Protein AF-A0A6J6D6A8-F1 (afdb_monomer)

Radius of gyration: 21.5 Å; Cα contacts (8 Å, |Δi|>4): 146; chains: 1; bounding box: 72×19×52 Å

Secondary structure (DSSP, 8-state):
-HHHHHHHHHHHHHHHHHHHHHHHH-TT----HHHHHHHHHHHHHHHHHHHHHHHHHHTT-HHHHHHHHHHHHHHHHHHHHH--SHHHHHHHHHHHHHHHHHHHHHHHHHHHHHHHHHHHHHHHHHHHHHS----

Structure (mmCIF, N/CA/C/O backbone):
data_AF-A0A6J6D6A8-F1
#
_entry.id   AF-A0A6J6D6A8-F1
#
loop_
_atom_site.group_PDB
_atom_site.id
_atom_site.type_symbol
_atom_site.label_atom_id
_atom_site.label_alt_id
_atom_site.label_comp_id
_atom_site.label_asym_id
_atom_site.label_entity_id
_atom_site.label_seq_id
_atom_site.pdbx_PDB_ins_code
_atom_site.Cartn_x
_atom_site.Cartn_y
_atom_site.Cartn_z
_atom_site.occupancy
_atom_site.B_iso_or_equiv
_atom_site.auth_seq_id
_atom_site.auth_comp_id
_atom_site.auth_asym_id
_atom_site.auth_atom_id
_atom_site.pdbx_PDB_model_num
ATOM 1 N N . MET A 1 1 ? -14.731 1.043 -4.129 1.00 73.75 1 MET A N 1
ATOM 2 C CA . MET A 1 1 ? -14.730 0.296 -5.409 1.00 73.75 1 MET A CA 1
ATOM 3 C C . MET A 1 1 ? -14.086 1.077 -6.547 1.00 73.75 1 MET A C 1
ATOM 5 O O . MET A 1 1 ? -13.208 0.521 -7.188 1.00 73.75 1 MET A O 1
ATOM 9 N N . LEU A 1 2 ? -14.407 2.364 -6.742 1.00 92.88 2 LEU A N 1
ATOM 10 C CA . LEU A 1 2 ? -13.775 3.204 -7.775 1.00 92.88 2 LEU A CA 1
ATOM 11 C C . LEU A 1 2 ? -12.232 3.184 -7.744 1.00 92.88 2 LEU A C 1
ATOM 13 O O . LEU A 1 2 ? -11.602 2.920 -8.760 1.00 92.88 2 LEU A O 1
ATOM 17 N N . VAL A 1 3 ? -11.625 3.397 -6.572 1.00 92.94 3 VAL A N 1
ATOM 18 C CA . VAL A 1 3 ? -10.156 3.440 -6.425 1.00 92.94 3 VAL A CA 1
ATOM 19 C C . VAL A 1 3 ? -9.493 2.121 -6.838 1.00 92.94 3 VAL A C 1
ATOM 21 O O . VAL A 1 3 ? -8.461 2.131 -7.498 1.00 92.94 3 VAL A O 1
ATOM 24 N N . VAL A 1 4 ? -10.114 0.985 -6.508 1.00 93.88 4 VAL A N 1
ATOM 25 C CA . VAL A 1 4 ? -9.612 -0.344 -6.891 1.00 93.88 4 VAL A CA 1
ATOM 26 C C . VAL A 1 4 ? -9.656 -0.510 -8.409 1.00 93.88 4 VAL A C 1
ATOM 28 O O . VAL A 1 4 ? -8.680 -0.960 -8.999 1.00 93.88 4 VAL A O 1
ATOM 31 N N . ALA A 1 5 ? -10.749 -0.093 -9.055 1.00 94.88 5 ALA A N 1
ATOM 32 C CA . ALA A 1 5 ? -10.862 -0.143 -10.510 1.00 94.88 5 ALA A CA 1
ATOM 33 C C . ALA A 1 5 ? -9.793 0.725 -11.194 1.00 94.88 5 ALA A C 1
ATOM 35 O O . ALA A 1 5 ? -9.147 0.267 -12.131 1.00 94.88 5 ALA A O 1
ATOM 36 N N . ILE A 1 6 ? -9.549 1.939 -10.688 1.00 94.81 6 ILE A N 1
ATOM 37 C CA . ILE A 1 6 ? -8.495 2.826 -11.204 1.00 94.81 6 ILE A CA 1
ATOM 38 C C . ILE A 1 6 ? -7.109 2.197 -11.014 1.00 94.81 6 ILE A C 1
ATOM 40 O O . ILE A 1 6 ? -6.304 2.233 -11.937 1.00 94.81 6 ILE A O 1
ATOM 44 N N . ALA A 1 7 ? -6.836 1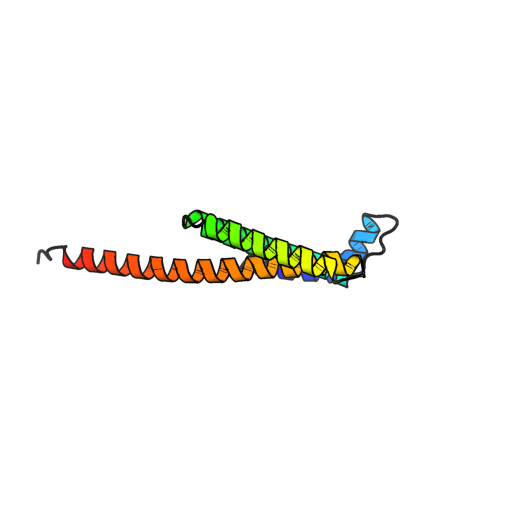.577 -9.862 1.00 95.06 7 ALA A N 1
ATOM 45 C CA . ALA A 1 7 ? -5.572 0.884 -9.611 1.00 95.06 7 ALA A CA 1
ATOM 46 C C . ALA A 1 7 ? -5.342 -0.277 -10.594 1.00 95.06 7 ALA A C 1
ATOM 48 O O . ALA A 1 7 ? -4.253 -0.411 -11.153 1.00 95.06 7 ALA A O 1
ATOM 49 N N . VAL A 1 8 ? -6.374 -1.086 -10.851 1.00 96.75 8 VAL A N 1
ATOM 50 C CA . VAL A 1 8 ? -6.311 -2.195 -11.815 1.00 96.75 8 VAL A CA 1
ATOM 51 C C . VAL A 1 8 ? -6.097 -1.672 -13.236 1.00 96.75 8 VAL A C 1
ATOM 53 O O . VAL A 1 8 ? -5.183 -2.126 -13.922 1.00 96.75 8 VAL A O 1
ATOM 56 N N . LEU A 1 9 ? -6.885 -0.684 -13.668 1.00 97.00 9 LEU A N 1
ATOM 57 C CA . LEU A 1 9 ? -6.755 -0.084 -14.999 1.00 97.00 9 LEU A CA 1
ATOM 58 C C . LEU A 1 9 ? -5.395 0.591 -15.193 1.00 97.00 9 LEU A C 1
ATOM 60 O O . LEU A 1 9 ? -4.777 0.417 -16.239 1.00 97.00 9 LEU A O 1
ATOM 64 N N . GLY A 1 10 ? -4.903 1.309 -14.182 1.00 95.56 10 GLY A N 1
ATOM 65 C CA . GLY A 1 10 ? -3.580 1.928 -14.190 1.00 95.56 10 GLY A CA 1
ATOM 66 C C . GLY A 1 10 ? -2.466 0.893 -14.325 1.00 95.56 10 GLY A C 1
ATOM 67 O O . GLY A 1 10 ? -1.560 1.079 -15.133 1.00 95.56 10 GLY A O 1
ATOM 68 N N . THR A 1 11 ? -2.587 -0.236 -13.623 1.00 96.88 11 THR A N 1
ATOM 69 C CA . THR A 1 11 ? -1.618 -1.340 -13.682 1.00 96.88 11 THR A CA 1
ATOM 70 C C . THR A 1 11 ? -1.588 -1.987 -15.065 1.00 96.88 11 THR A C 1
ATOM 72 O O . THR A 1 11 ? -0.516 -2.180 -15.638 1.00 96.88 11 THR A O 1
ATOM 75 N N . ILE A 1 12 ? -2.762 -2.273 -15.638 1.00 97.62 12 ILE A N 1
ATOM 76 C CA . ILE A 1 12 ? -2.886 -2.815 -16.999 1.00 97.62 12 ILE A CA 1
ATOM 77 C C . ILE A 1 12 ? -2.328 -1.814 -18.020 1.00 97.62 12 ILE A C 1
ATOM 79 O O . ILE A 1 12 ? -1.558 -2.193 -18.901 1.00 97.62 12 ILE A O 1
ATOM 83 N N . GLY A 1 13 ? -2.666 -0.531 -17.882 1.00 95.69 13 GLY A N 1
ATOM 84 C CA . GLY A 1 13 ? -2.161 0.536 -18.742 1.00 95.69 13 GLY A CA 1
ATOM 85 C C . GLY A 1 13 ? -0.640 0.670 -18.674 1.00 95.69 13 GLY A C 1
ATOM 86 O O . GLY A 1 13 ? 0.013 0.754 -19.711 1.00 95.69 13 GLY A O 1
ATOM 87 N N . ALA A 1 14 ? -0.059 0.613 -17.475 1.00 95.12 14 ALA A N 1
ATOM 88 C CA . ALA A 1 14 ? 1.386 0.643 -17.276 1.00 95.12 14 ALA A CA 1
ATOM 89 C C . ALA A 1 14 ? 2.082 -0.584 -17.884 1.00 95.12 14 ALA A C 1
ATOM 91 O O . ALA A 1 14 ? 3.148 -0.444 -18.476 1.00 95.12 14 ALA A O 1
ATOM 92 N N . PHE A 1 15 ? 1.469 -1.766 -17.811 1.00 96.12 15 PHE A N 1
ATOM 93 C CA . PHE A 1 15 ? 2.010 -2.963 -18.452 1.00 96.12 15 PHE A CA 1
ATOM 94 C C . PHE A 1 15 ? 1.990 -2.863 -19.986 1.00 96.12 15 PHE A C 1
ATOM 96 O O . PHE A 1 15 ? 2.990 -3.139 -20.642 1.00 96.12 15 PHE A O 1
ATOM 103 N N . LEU A 1 16 ? 0.854 -2.459 -20.565 1.00 96.62 16 LEU A N 1
ATOM 104 C CA . LEU A 1 16 ? 0.649 -2.472 -22.018 1.00 96.62 16 LEU A CA 1
ATOM 105 C C . LEU A 1 16 ? 1.299 -1.283 -22.730 1.00 96.62 16 LEU A C 1
ATOM 107 O O . LEU A 1 16 ? 1.866 -1.437 -23.809 1.00 96.62 16 LEU A O 1
ATOM 111 N N . LEU A 1 17 ? 1.191 -0.089 -22.148 1.00 95.31 17 LEU A N 1
ATOM 112 C CA . LEU A 1 17 ? 1.601 1.167 -22.778 1.00 95.31 17 LEU A CA 1
ATOM 113 C C . LEU A 1 17 ? 2.869 1.754 -22.156 1.00 95.31 17 LEU A C 1
ATOM 115 O O . LEU A 1 17 ? 3.510 2.597 -22.781 1.00 95.31 17 LEU A O 1
ATOM 119 N N . GLY A 1 18 ? 3.249 1.314 -20.953 1.00 93.00 18 GLY A N 1
ATOM 120 C CA . GLY A 1 18 ? 4.342 1.902 -20.181 1.00 93.00 18 GLY A CA 1
ATOM 121 C C . GLY A 1 18 ? 5.666 1.988 -20.940 1.00 93.00 18 GLY A C 1
ATOM 122 O O . GLY A 1 18 ? 6.214 3.085 -21.007 1.00 93.00 18 GLY A O 1
ATOM 123 N N . PRO A 1 19 ? 6.176 0.908 -21.563 1.00 93.62 19 PRO A N 1
ATOM 124 C CA . PRO A 1 19 ? 7.446 0.978 -22.285 1.00 93.62 19 PRO A CA 1
ATOM 125 C C . PRO A 1 19 ? 7.403 1.896 -23.506 1.00 93.62 19 PRO A C 1
ATOM 127 O O . PRO A 1 19 ? 8.381 2.577 -23.802 1.00 93.62 19 PRO A O 1
ATOM 130 N N . THR A 1 20 ? 6.274 1.933 -24.215 1.00 92.94 20 THR A N 1
ATOM 131 C CA . THR A 1 20 ? 6.087 2.817 -25.370 1.00 92.94 20 THR A CA 1
ATOM 132 C C . THR A 1 20 ? 6.100 4.276 -24.935 1.00 92.94 20 THR A C 1
ATOM 134 O O . THR A 1 20 ? 6.848 5.074 -25.490 1.00 92.94 20 THR A O 1
ATOM 137 N N . VAL A 1 21 ? 5.325 4.619 -23.902 1.00 93.00 21 VAL A N 1
ATOM 138 C CA . VAL A 1 21 ? 5.294 5.974 -23.335 1.00 93.00 21 VAL A CA 1
ATOM 139 C C . VAL A 1 21 ? 6.659 6.348 -22.751 1.00 93.00 21 VAL A C 1
ATOM 141 O O . VAL A 1 21 ? 7.140 7.452 -22.983 1.00 93.00 21 VAL A O 1
ATOM 144 N N . GLY A 1 22 ? 7.326 5.417 -22.069 1.00 92.38 22 GLY A N 1
ATOM 145 C CA . GLY A 1 22 ? 8.665 5.609 -21.519 1.00 92.38 22 GLY A CA 1
ATOM 146 C C . GLY A 1 22 ? 9.694 5.983 -22.585 1.00 92.38 22 GLY A C 1
ATOM 147 O O . GLY A 1 22 ? 10.416 6.956 -22.411 1.00 92.38 22 GLY A O 1
ATOM 148 N N . LYS A 1 23 ? 9.701 5.287 -23.728 1.00 93.69 23 LYS A N 1
ATOM 149 C CA . LYS A 1 23 ? 10.592 5.592 -24.864 1.00 93.69 23 LYS A CA 1
ATOM 150 C C . LYS A 1 23 ? 10.275 6.912 -25.571 1.00 93.69 23 LYS A C 1
ATOM 152 O O . LYS A 1 23 ? 11.141 7.459 -26.240 1.00 93.69 23 LYS A O 1
ATOM 157 N N . ILE A 1 24 ? 9.041 7.410 -25.463 1.00 94.44 24 ILE A N 1
ATOM 158 C CA . ILE A 1 24 ? 8.659 8.726 -25.998 1.00 94.44 24 ILE A CA 1
ATOM 159 C C . ILE A 1 24 ? 9.145 9.841 -25.066 1.00 94.44 24 ILE A C 1
ATOM 161 O O . ILE A 1 24 ? 9.585 10.888 -25.531 1.00 94.44 24 ILE A O 1
ATOM 165 N N . LEU A 1 25 ? 9.038 9.629 -23.752 1.00 94.25 25 LEU A N 1
ATOM 166 C CA . LEU A 1 25 ? 9.366 10.636 -22.741 1.00 94.25 25 LEU A CA 1
ATOM 167 C C . LEU A 1 25 ? 10.862 10.692 -22.406 1.00 94.25 25 LEU A C 1
ATOM 169 O O . LEU A 1 25 ? 11.349 11.744 -21.992 1.00 94.25 25 LEU A O 1
ATOM 173 N N . PHE A 1 26 ? 11.583 9.580 -22.561 1.00 93.50 26 PHE A N 1
ATOM 174 C CA . PHE A 1 26 ? 12.979 9.443 -22.158 1.00 93.50 26 PHE A CA 1
ATOM 175 C C . PHE A 1 26 ? 13.819 8.815 -23.276 1.00 93.50 26 PHE A C 1
ATOM 177 O O . PHE A 1 26 ? 13.431 7.801 -23.854 1.00 93.50 26 PHE A O 1
ATOM 184 N N . ASN A 1 27 ? 14.999 9.391 -23.533 1.00 86.50 27 ASN A N 1
ATOM 185 C CA . ASN A 1 27 ? 15.898 8.942 -24.604 1.00 86.50 27 ASN A CA 1
ATOM 186 C C . ASN A 1 27 ? 16.484 7.537 -24.356 1.00 86.50 27 ASN A C 1
ATOM 188 O O . ASN A 1 27 ? 16.578 6.755 -25.295 1.00 86.50 27 ASN A O 1
ATOM 192 N N . ASP A 1 28 ? 16.802 7.188 -23.103 1.00 88.88 28 ASP A N 1
ATOM 193 C CA . ASP A 1 28 ? 17.428 5.906 -22.727 1.00 88.88 28 ASP A CA 1
ATOM 194 C C . ASP A 1 28 ? 16.516 5.071 -21.811 1.00 88.88 28 ASP A C 1
ATOM 196 O O . ASP A 1 28 ? 16.879 4.673 -20.704 1.00 88.88 28 ASP A O 1
ATOM 200 N N . PHE A 1 29 ? 15.274 4.837 -22.245 1.00 89.19 29 PHE A N 1
ATOM 201 C CA . PHE A 1 29 ? 14.299 4.094 -21.446 1.00 89.19 29 PHE A CA 1
ATOM 202 C C . PHE A 1 29 ? 14.519 2.573 -21.509 1.00 89.19 29 PHE A C 1
ATOM 204 O O . PHE A 1 29 ? 14.209 1.929 -22.516 1.00 89.19 29 PHE A O 1
ATOM 211 N N . THR A 1 30 ? 14.991 1.983 -20.408 1.00 89.12 30 THR A N 1
ATOM 212 C CA . THR A 1 30 ? 15.322 0.547 -20.307 1.00 89.12 30 THR A CA 1
ATOM 213 C C . THR A 1 30 ? 14.381 -0.264 -19.415 1.00 89.12 30 THR A C 1
ATOM 215 O O . THR A 1 30 ? 14.473 -1.490 -19.384 1.00 89.12 30 THR A O 1
ATOM 218 N N . MET A 1 31 ? 13.451 0.389 -18.718 1.00 89.19 31 MET A N 1
ATOM 219 C CA . MET A 1 31 ? 12.621 -0.260 -17.707 1.00 89.19 31 MET A CA 1
ATOM 220 C C . MET A 1 31 ? 11.600 -1.227 -18.327 1.00 89.19 31 MET A C 1
ATOM 222 O O . MET A 1 31 ? 10.922 -0.913 -19.311 1.00 89.19 31 MET A O 1
ATOM 226 N N . SER A 1 32 ? 11.457 -2.412 -17.731 1.00 92.19 32 SER A N 1
ATOM 227 C CA . SER A 1 32 ? 10.552 -3.442 -18.248 1.00 92.19 32 SER A CA 1
ATOM 228 C C . SER A 1 32 ? 9.068 -3.112 -18.019 1.00 92.19 32 SER A C 1
ATOM 230 O O . SER A 1 32 ? 8.691 -2.459 -17.042 1.00 92.19 32 SER A O 1
ATOM 232 N N . ALA A 1 33 ? 8.194 -3.638 -18.887 1.00 93.69 33 ALA A N 1
ATOM 233 C CA . ALA A 1 33 ? 6.737 -3.562 -18.721 1.00 93.69 33 ALA A CA 1
ATOM 234 C C . ALA A 1 33 ? 6.272 -4.110 -17.361 1.00 93.69 33 ALA A C 1
ATOM 236 O O . ALA A 1 33 ? 5.388 -3.541 -16.722 1.00 93.69 33 ALA A O 1
ATOM 237 N N . GLY A 1 34 ? 6.896 -5.203 -16.907 1.00 94.06 34 GLY A N 1
ATOM 238 C CA . GLY A 1 34 ? 6.598 -5.832 -15.623 1.00 94.06 34 GLY A CA 1
ATOM 239 C C . GLY A 1 34 ? 6.901 -4.914 -14.443 1.00 94.06 34 GLY A C 1
ATOM 240 O O . GLY A 1 34 ? 6.061 -4.762 -13.561 1.00 94.06 34 GLY A O 1
ATOM 241 N N . ASN A 1 35 ? 8.048 -4.231 -14.458 1.00 94.12 35 ASN A N 1
ATOM 242 C CA . ASN A 1 35 ? 8.417 -3.311 -13.382 1.00 94.12 35 ASN A CA 1
ATOM 243 C C . ASN A 1 35 ? 7.532 -2.059 -13.368 1.00 94.12 35 ASN A C 1
ATOM 245 O O . ASN A 1 35 ? 7.165 -1.578 -12.296 1.00 94.12 35 ASN A O 1
ATOM 249 N N . LEU A 1 36 ? 7.108 -1.567 -14.538 1.00 95.31 36 LEU A N 1
ATOM 250 C CA . LEU A 1 36 ? 6.157 -0.452 -14.629 1.00 95.31 36 LEU A CA 1
ATOM 251 C C . LEU A 1 36 ? 4.792 -0.840 -14.062 1.00 95.31 36 LEU A C 1
ATOM 253 O O . LEU A 1 36 ? 4.203 -0.084 -13.289 1.00 95.31 36 LEU A O 1
ATOM 257 N N . ALA A 1 37 ? 4.313 -2.035 -14.404 1.00 96.19 37 ALA A N 1
ATOM 258 C CA . ALA A 1 37 ? 3.080 -2.579 -13.855 1.00 96.19 37 ALA A CA 1
ATOM 259 C C . ALA A 1 37 ? 3.178 -2.773 -12.337 1.00 96.19 37 ALA A C 1
ATOM 261 O O . ALA A 1 37 ? 2.258 -2.398 -11.617 1.00 96.19 37 ALA A O 1
ATOM 262 N N . LEU A 1 38 ? 4.302 -3.292 -11.838 1.00 96.50 38 LEU A N 1
ATOM 263 C CA . LEU A 1 38 ? 4.521 -3.516 -10.411 1.00 96.50 38 LEU A CA 1
ATOM 264 C C . LEU A 1 38 ? 4.525 -2.203 -9.616 1.00 96.50 38 LEU A C 1
ATOM 266 O O . LEU A 1 38 ? 3.875 -2.117 -8.574 1.00 96.50 38 LEU A O 1
ATOM 270 N N . LEU A 1 39 ? 5.196 -1.162 -10.121 1.00 95.56 39 LEU A N 1
ATOM 271 C CA . LEU A 1 39 ? 5.158 0.169 -9.511 1.00 95.56 39 LEU A CA 1
ATOM 272 C C . LEU A 1 39 ? 3.749 0.758 -9.537 1.00 95.56 39 LEU A C 1
ATOM 274 O O . LEU A 1 39 ? 3.282 1.258 -8.517 1.00 95.56 39 LEU A O 1
ATOM 278 N N . SER A 1 40 ? 3.052 0.657 -10.672 1.00 96.94 40 SER A N 1
ATOM 279 C CA . SER A 1 40 ? 1.674 1.138 -10.799 1.00 96.94 40 SER A CA 1
ATOM 280 C C . SER A 1 40 ? 0.728 0.423 -9.829 1.00 96.94 40 SER A C 1
ATOM 282 O O . SER A 1 40 ? -0.064 1.076 -9.147 1.00 96.94 40 SER A O 1
ATOM 284 N N . ALA A 1 41 ? 0.873 -0.895 -9.681 1.00 97.19 41 ALA A N 1
ATOM 285 C CA . ALA A 1 41 ? 0.131 -1.686 -8.709 1.00 97.19 41 ALA A CA 1
ATOM 286 C C . ALA A 1 41 ? 0.424 -1.222 -7.277 1.00 97.19 41 ALA A C 1
ATOM 288 O O . ALA A 1 41 ? -0.505 -0.985 -6.504 1.00 97.19 41 ALA A O 1
ATOM 289 N N . GLY A 1 42 ? 1.699 -1.019 -6.934 1.00 97.06 42 GLY A N 1
ATOM 290 C CA . GLY A 1 42 ? 2.113 -0.497 -5.632 1.00 97.06 42 GLY A CA 1
ATOM 291 C C . GLY A 1 42 ? 1.518 0.879 -5.333 1.00 97.06 42 GLY A C 1
ATOM 292 O O . GLY A 1 42 ? 0.952 1.084 -4.259 1.00 97.06 42 GLY A O 1
ATOM 293 N N . SER A 1 43 ? 1.556 1.802 -6.297 1.00 97.25 43 SER A N 1
ATOM 294 C CA . SER A 1 43 ? 0.911 3.115 -6.183 1.00 97.25 43 SER A CA 1
ATOM 295 C C . SER A 1 43 ? -0.604 2.996 -6.015 1.00 97.25 43 SER A C 1
ATOM 297 O O . SER A 1 43 ? -1.187 3.686 -5.182 1.00 97.25 43 SER A O 1
ATOM 299 N N . GLY A 1 44 ? -1.251 2.093 -6.754 1.00 97.44 44 GLY A N 1
ATOM 300 C CA . GLY A 1 44 ? -2.679 1.822 -6.626 1.00 97.44 44 GLY A CA 1
ATOM 301 C C . GLY A 1 44 ? -3.060 1.348 -5.222 1.00 97.44 44 GLY A C 1
ATOM 302 O O . GLY A 1 44 ? -3.970 1.905 -4.605 1.00 97.44 44 GLY A O 1
ATOM 303 N N . VAL A 1 45 ? -2.321 0.379 -4.675 1.00 97.88 45 VAL A N 1
ATOM 304 C CA . VAL A 1 45 ? -2.503 -0.098 -3.294 1.00 97.88 45 VAL A CA 1
ATOM 305 C C . VAL A 1 45 ? -2.238 1.024 -2.288 1.00 97.88 45 VAL A C 1
ATOM 307 O O . VAL A 1 45 ? -2.990 1.181 -1.328 1.00 97.88 45 VAL A O 1
ATOM 310 N N . PHE A 1 46 ? -1.231 1.865 -2.523 1.00 97.94 46 PHE A N 1
ATOM 311 C CA . PHE A 1 46 ? -0.944 3.013 -1.666 1.00 97.94 46 PHE A CA 1
ATOM 312 C C . PHE A 1 46 ? -2.098 4.030 -1.639 1.00 97.94 46 PHE A C 1
ATOM 314 O O . PHE A 1 46 ? -2.465 4.518 -0.572 1.00 97.94 46 PHE A O 1
ATOM 321 N N . ILE A 1 47 ? -2.743 4.303 -2.777 1.00 97.44 47 ILE A N 1
ATOM 322 C CA . ILE A 1 47 ? -3.925 5.181 -2.841 1.00 97.44 47 ILE A CA 1
ATOM 323 C C . ILE A 1 47 ? -5.121 4.557 -2.102 1.00 97.44 47 ILE A C 1
ATOM 325 O O . ILE A 1 47 ? -5.874 5.264 -1.422 1.00 97.44 47 ILE A O 1
ATOM 329 N N . ILE A 1 48 ? -5.290 3.233 -2.171 1.00 97.50 48 ILE A N 1
ATOM 330 C CA . ILE A 1 48 ? -6.292 2.524 -1.361 1.00 97.50 48 ILE A CA 1
ATOM 331 C C . ILE A 1 48 ? -5.992 2.719 0.133 1.00 97.50 48 ILE A C 1
ATOM 333 O O . ILE A 1 48 ? -6.897 3.093 0.882 1.00 97.50 48 ILE A O 1
ATOM 337 N N . ALA A 1 49 ? -4.736 2.554 0.561 1.00 97.88 49 ALA A N 1
ATOM 338 C CA . ALA A 1 49 ? -4.320 2.814 1.939 1.00 97.88 49 ALA A CA 1
ATOM 339 C C . ALA A 1 49 ? -4.626 4.260 2.363 1.00 97.88 49 ALA A C 1
ATOM 341 O O . ALA A 1 49 ? -5.217 4.474 3.419 1.00 97.88 49 ALA A O 1
ATOM 342 N N . LEU A 1 50 ? -4.307 5.252 1.522 1.00 97.44 50 LEU A N 1
ATOM 343 C CA . LEU A 1 50 ? -4.630 6.659 1.778 1.00 97.44 50 LEU A CA 1
ATOM 344 C C . LEU A 1 50 ? -6.135 6.871 1.971 1.00 97.44 50 LEU A C 1
ATOM 346 O O . LEU A 1 50 ? -6.540 7.567 2.899 1.00 97.44 50 LEU A O 1
ATOM 350 N N . THR A 1 51 ? -6.962 6.235 1.142 1.00 96.81 51 THR A N 1
ATOM 351 C CA . THR A 1 51 ? -8.427 6.319 1.241 1.00 96.81 51 THR A CA 1
ATOM 352 C C . THR A 1 51 ? -8.924 5.766 2.581 1.00 96.81 51 THR A C 1
ATOM 354 O O . THR A 1 51 ? -9.731 6.403 3.260 1.00 96.81 51 THR A O 1
ATOM 357 N N . LEU A 1 52 ? -8.404 4.610 3.004 1.00 96.44 52 LEU A N 1
ATOM 358 C CA . LEU A 1 52 ? -8.732 4.008 4.300 1.00 96.44 52 LEU A CA 1
ATOM 359 C C . LEU A 1 52 ? -8.235 4.861 5.472 1.00 96.44 52 LEU A C 1
ATOM 361 O O . LEU A 1 52 ? -8.934 4.990 6.476 1.00 96.44 52 LEU A O 1
ATOM 365 N N . ALA A 1 53 ? -7.057 5.473 5.343 1.00 96.75 53 ALA A N 1
ATOM 366 C CA . ALA A 1 53 ? -6.511 6.376 6.345 1.00 96.75 53 ALA A CA 1
ATOM 367 C C . ALA A 1 53 ? -7.437 7.578 6.571 1.00 96.75 53 ALA A C 1
ATOM 369 O O . ALA A 1 53 ? -7.739 7.892 7.721 1.00 96.75 53 ALA A O 1
ATOM 370 N N . GLN A 1 54 ? -7.941 8.205 5.500 1.00 95.56 54 GLN A N 1
ATOM 371 C CA . GLN A 1 54 ? -8.896 9.313 5.628 1.00 95.56 54 GLN A CA 1
ATOM 372 C C . GLN A 1 54 ? -10.192 8.864 6.323 1.00 95.56 54 GLN A C 1
ATOM 374 O O . GLN A 1 54 ? -10.668 9.546 7.228 1.00 95.56 54 GLN A O 1
ATOM 379 N N . ALA A 1 55 ? -10.719 7.683 5.980 1.00 94.69 55 ALA A N 1
ATOM 380 C CA . ALA A 1 55 ? -11.908 7.128 6.630 1.00 94.69 55 ALA A CA 1
ATOM 381 C C . ALA A 1 55 ? -11.693 6.862 8.133 1.00 94.69 55 ALA A C 1
ATOM 383 O O . ALA A 1 55 ? -12.544 7.182 8.959 1.00 94.69 55 ALA A O 1
ATOM 384 N N . LEU A 1 56 ? -10.535 6.317 8.517 1.00 94.69 56 LEU A N 1
ATOM 385 C CA . LEU A 1 56 ? -10.188 6.089 9.922 1.00 94.69 56 LEU A CA 1
ATOM 386 C C . LEU A 1 56 ? -9.963 7.390 10.696 1.00 94.69 56 LEU A C 1
ATOM 388 O O . LEU A 1 56 ? -10.347 7.474 11.863 1.00 94.69 56 LEU A O 1
ATOM 392 N N . MET A 1 57 ? -9.353 8.401 10.077 1.00 93.75 57 MET A N 1
ATOM 393 C CA . MET A 1 57 ? -9.196 9.715 10.702 1.00 93.75 57 MET A CA 1
ATOM 394 C C . MET A 1 57 ? -10.551 10.386 10.941 1.00 93.75 57 MET A C 1
ATOM 396 O O . MET A 1 57 ? -10.756 10.927 12.024 1.00 93.75 57 MET A O 1
ATOM 400 N N . ALA A 1 58 ? -11.498 10.257 10.005 1.00 93.88 58 ALA A N 1
ATOM 401 C CA . ALA A 1 58 ? -12.876 10.713 10.195 1.00 93.88 58 ALA A CA 1
ATOM 402 C C . ALA A 1 58 ? -13.591 9.998 11.360 1.00 93.88 58 ALA A C 1
ATOM 404 O O . ALA A 1 58 ? -14.383 10.613 12.065 1.00 93.88 58 ALA A O 1
ATOM 405 N N . LEU A 1 59 ? -13.256 8.731 11.633 1.00 90.19 59 LEU A N 1
ATOM 406 C CA . LEU A 1 59 ? -13.732 7.971 12.802 1.00 90.19 59 LEU A CA 1
ATOM 407 C C . LEU A 1 59 ? -12.877 8.186 14.071 1.00 90.19 59 LEU A C 1
ATOM 409 O O . LEU A 1 59 ? -12.843 7.320 14.952 1.00 90.19 59 LEU A O 1
ATOM 413 N N . ALA A 1 60 ? -12.146 9.303 14.152 1.00 89.31 60 ALA A N 1
ATOM 414 C CA . ALA A 1 60 ? -11.280 9.680 15.272 1.00 89.31 60 ALA A CA 1
ATOM 415 C C . ALA A 1 60 ? -10.247 8.599 15.666 1.00 89.31 60 ALA A C 1
ATOM 417 O O . ALA A 1 60 ? -9.936 8.400 16.843 1.00 89.31 60 ALA A O 1
ATOM 418 N N . ALA A 1 61 ? -9.677 7.894 14.679 1.00 87.75 61 ALA A N 1
ATOM 419 C CA . ALA A 1 61 ? -8.689 6.829 14.883 1.00 87.75 61 ALA A CA 1
ATOM 420 C C . ALA A 1 61 ? -7.263 7.137 14.356 1.00 87.75 61 ALA A C 1
ATOM 422 O O . ALA A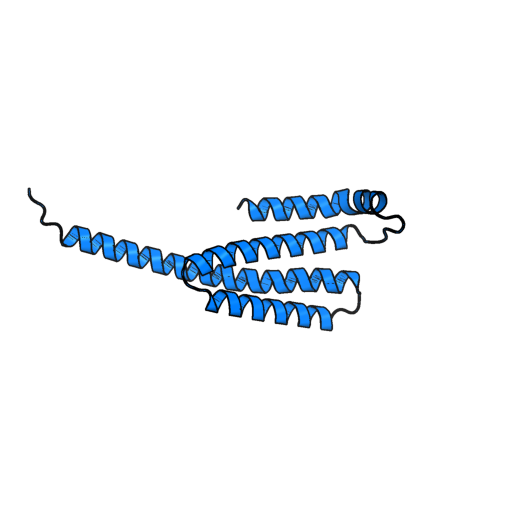 1 61 ? -6.618 6.236 13.804 1.00 87.75 61 ALA A O 1
ATOM 423 N N . PRO A 1 62 ? -6.695 8.349 14.540 1.00 89.38 62 PRO A N 1
ATOM 424 C CA . PRO A 1 62 ? -5.396 8.710 13.956 1.00 89.38 62 PRO A CA 1
ATOM 425 C C . PRO A 1 62 ? -4.235 7.853 14.486 1.00 89.38 62 PRO A C 1
ATOM 427 O O . PRO A 1 62 ? -3.288 7.563 13.759 1.00 89.38 62 PRO A O 1
ATOM 430 N N . ARG A 1 63 ? -4.329 7.360 15.729 1.00 93.19 63 ARG A N 1
ATOM 431 C CA . ARG A 1 63 ? -3.330 6.451 16.320 1.00 93.19 63 ARG A CA 1
ATOM 432 C C . ARG A 1 63 ? -3.205 5.139 15.543 1.00 93.19 63 ARG A C 1
ATOM 434 O O . ARG A 1 63 ? -2.103 4.636 15.352 1.00 93.19 63 ARG A O 1
ATOM 441 N N . THR A 1 64 ? -4.331 4.584 15.094 1.00 93.94 64 THR A N 1
ATOM 442 C CA . THR A 1 64 ? -4.345 3.344 14.309 1.00 93.94 64 THR A CA 1
ATOM 443 C C . THR A 1 64 ? -3.742 3.563 12.925 1.00 93.94 64 THR A C 1
ATOM 445 O O . THR A 1 64 ? -3.017 2.700 12.437 1.00 93.94 64 THR A O 1
ATOM 448 N N . VAL A 1 65 ? -3.989 4.732 12.328 1.00 96.88 65 VAL A N 1
ATOM 449 C CA . VAL A 1 65 ? -3.395 5.133 11.047 1.00 96.88 65 VAL A CA 1
ATOM 450 C C . VAL A 1 65 ? -1.875 5.263 11.167 1.00 96.88 65 VAL A C 1
ATOM 452 O O . VAL A 1 65 ? -1.155 4.698 10.351 1.00 96.88 65 VAL A O 1
ATOM 455 N N . ALA A 1 66 ? -1.378 5.928 12.216 1.00 97.38 66 ALA A N 1
ATOM 456 C CA . ALA A 1 66 ? 0.058 6.065 12.463 1.00 97.38 66 ALA A CA 1
ATOM 457 C C . ALA A 1 66 ? 0.752 4.704 12.642 1.00 97.38 66 ALA A C 1
ATOM 459 O O . ALA A 1 66 ? 1.802 4.463 12.048 1.00 97.38 66 ALA A O 1
ATOM 460 N N . PHE A 1 67 ? 0.144 3.789 13.406 1.00 97.81 67 PHE A N 1
ATOM 461 C CA . PHE A 1 67 ? 0.678 2.436 13.568 1.00 97.81 67 PHE A CA 1
ATOM 462 C C . PHE A 1 67 ? 0.730 1.674 12.237 1.00 97.81 67 PHE A C 1
ATOM 464 O O . PHE A 1 67 ? 1.749 1.065 11.921 1.00 97.81 67 PHE A O 1
ATOM 471 N N . ALA A 1 68 ? -0.344 1.730 11.444 1.00 97.94 68 ALA A N 1
ATOM 472 C CA . ALA A 1 68 ? -0.400 1.059 10.148 1.00 97.94 68 ALA A CA 1
ATOM 473 C C . ALA A 1 68 ? 0.692 1.564 9.193 1.00 97.94 68 ALA A C 1
ATOM 475 O O . ALA A 1 68 ? 1.364 0.750 8.563 1.00 97.94 68 ALA A O 1
ATOM 476 N N . TRP A 1 69 ? 0.922 2.881 9.144 1.00 98.25 69 TRP A N 1
ATOM 477 C CA . TRP A 1 69 ? 2.022 3.453 8.366 1.00 98.25 69 TRP A CA 1
ATOM 478 C C . TRP A 1 69 ? 3.391 3.000 8.861 1.00 98.25 69 TRP A C 1
ATOM 480 O O . TRP A 1 69 ? 4.239 2.650 8.046 1.00 98.25 69 TRP A O 1
ATOM 490 N N . GLY A 1 70 ? 3.603 2.955 10.179 1.00 98.38 70 GLY A N 1
ATOM 491 C CA . GLY A 1 70 ? 4.843 2.439 10.759 1.00 98.38 70 GLY A CA 1
ATOM 492 C C . GLY A 1 70 ? 5.100 0.977 10.383 1.00 98.38 70 GLY A C 1
ATOM 493 O O . GLY A 1 70 ? 6.201 0.634 9.957 1.00 98.38 70 GLY A O 1
ATOM 494 N N . ALA A 1 71 ? 4.073 0.126 10.465 1.00 98.38 71 ALA A N 1
ATOM 495 C CA . ALA A 1 71 ? 4.161 -1.277 10.067 1.00 98.38 71 ALA A CA 1
ATOM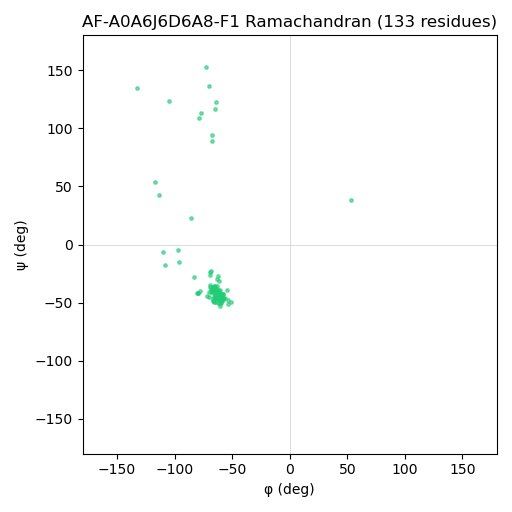 496 C C . ALA A 1 71 ? 4.452 -1.434 8.564 1.00 98.38 71 ALA A C 1
ATOM 498 O O . ALA A 1 71 ? 5.316 -2.220 8.178 1.00 98.38 71 ALA A O 1
ATOM 499 N N . GLY A 1 72 ? 3.777 -0.656 7.713 1.00 98.44 72 GLY A N 1
ATOM 500 C CA . GLY A 1 72 ? 4.034 -0.647 6.275 1.00 98.44 72 GLY A CA 1
ATOM 501 C C . GLY A 1 72 ? 5.429 -0.145 5.913 1.00 98.44 72 GLY A C 1
ATOM 502 O O . GLY A 1 72 ? 6.086 -0.734 5.058 1.00 98.44 72 GLY A O 1
ATOM 503 N N . LEU A 1 73 ? 5.921 0.895 6.590 1.00 98.50 73 LEU A N 1
ATOM 504 C CA . LEU A 1 73 ? 7.279 1.400 6.398 1.00 98.50 73 LEU A CA 1
ATOM 505 C C . LEU A 1 73 ? 8.318 0.344 6.786 1.00 98.50 73 LEU A C 1
ATOM 507 O O . LEU A 1 73 ? 9.249 0.101 6.022 1.00 98.50 73 LEU A O 1
ATOM 511 N N . ALA A 1 74 ? 8.134 -0.322 7.928 1.00 98.50 74 ALA A N 1
ATOM 512 C CA . ALA A 1 74 ? 9.013 -1.405 8.355 1.00 98.50 74 ALA A CA 1
ATOM 513 C C . ALA A 1 74 ? 9.037 -2.550 7.329 1.00 98.50 74 ALA A C 1
ATOM 515 O O . ALA A 1 74 ? 10.110 -3.027 6.967 1.00 98.50 74 ALA A O 1
ATOM 516 N N . ALA A 1 75 ? 7.873 -2.944 6.803 1.00 98.38 75 ALA A N 1
ATOM 517 C CA . ALA A 1 75 ? 7.772 -3.975 5.774 1.00 98.38 75 ALA A CA 1
ATOM 518 C C . ALA A 1 75 ? 8.417 -3.552 4.441 1.00 98.38 75 ALA A C 1
ATOM 520 O O . ALA A 1 75 ? 9.083 -4.365 3.801 1.00 98.38 75 ALA A O 1
ATOM 521 N N . CYS A 1 76 ? 8.272 -2.284 4.042 1.00 98.00 76 CYS A N 1
ATOM 522 C CA . CYS A 1 76 ? 8.934 -1.716 2.867 1.00 98.00 76 CYS A CA 1
ATOM 523 C C . CYS A 1 76 ? 10.460 -1.781 3.010 1.00 98.00 76 CYS A C 1
ATOM 525 O O . CYS A 1 76 ? 11.131 -2.363 2.162 1.00 98.00 76 CYS A O 1
ATOM 527 N N . VAL A 1 77 ? 10.999 -1.263 4.119 1.00 98.12 77 VAL A N 1
ATOM 528 C CA . VAL A 1 77 ? 12.443 -1.259 4.399 1.00 98.12 77 VAL A CA 1
ATOM 529 C C . VAL A 1 77 ? 12.994 -2.682 4.476 1.00 98.12 77 VAL A C 1
ATOM 531 O O .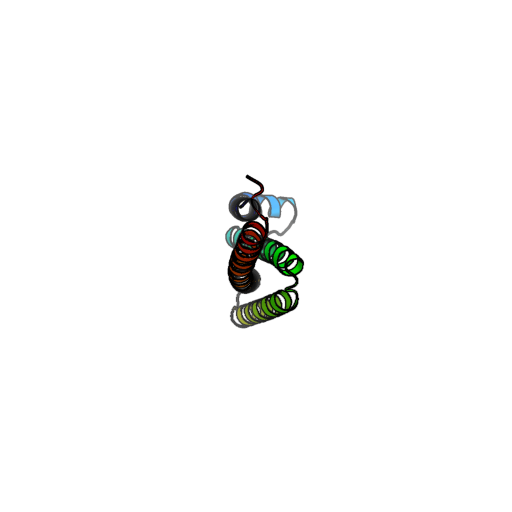 VAL A 1 77 ? 14.029 -2.962 3.878 1.00 98.12 77 VAL A O 1
ATOM 534 N N . ALA A 1 78 ? 12.293 -3.596 5.152 1.00 98.06 78 ALA A N 1
ATOM 535 C CA . ALA A 1 78 ? 12.695 -4.997 5.230 1.00 98.06 78 ALA A CA 1
ATOM 536 C C . ALA A 1 78 ? 12.718 -5.659 3.846 1.00 98.06 78 ALA A C 1
ATOM 538 O O . ALA A 1 78 ? 13.695 -6.310 3.494 1.00 98.06 78 ALA A O 1
ATOM 539 N N . THR A 1 79 ? 11.680 -5.442 3.033 1.00 97.62 79 THR A N 1
ATOM 540 C CA . THR A 1 79 ? 11.638 -5.948 1.653 1.00 97.62 79 THR A CA 1
ATOM 541 C C . THR A 1 79 ? 12.799 -5.380 0.845 1.00 97.62 79 THR A C 1
ATOM 543 O O . THR A 1 79 ? 13.486 -6.116 0.146 1.00 97.62 79 THR A O 1
ATOM 546 N N . MET A 1 80 ? 13.075 -4.081 0.984 1.00 96.25 80 MET A N 1
ATOM 547 C CA . MET A 1 80 ? 14.167 -3.445 0.261 1.00 96.25 80 MET A CA 1
ATOM 548 C C . MET A 1 80 ? 15.546 -3.959 0.682 1.00 96.25 80 MET A C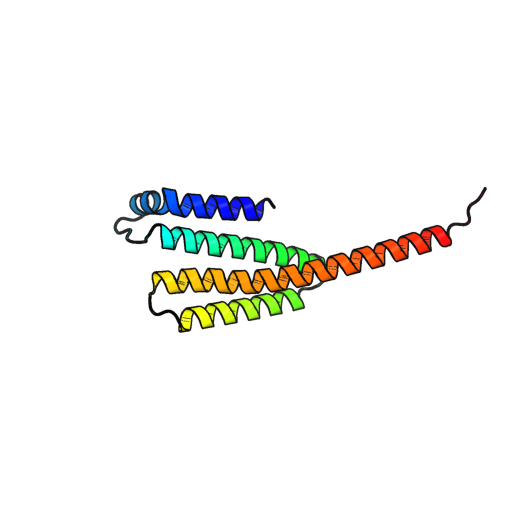 1
ATOM 550 O O . MET A 1 80 ? 16.428 -4.094 -0.158 1.00 96.25 80 MET A O 1
ATOM 554 N N . ALA A 1 81 ? 15.737 -4.273 1.961 1.00 96.75 81 ALA A N 1
ATOM 555 C CA . ALA A 1 81 ? 16.995 -4.813 2.466 1.00 96.75 81 ALA A CA 1
ATOM 556 C C . ALA A 1 81 ? 17.284 -6.244 1.977 1.00 96.75 81 ALA A C 1
ATOM 558 O O . ALA A 1 81 ? 18.441 -6.650 1.958 1.00 96.75 81 ALA A O 1
ATOM 559 N N . LEU A 1 82 ? 16.251 -7.004 1.596 1.00 96.75 82 LEU A N 1
ATOM 560 C CA . LEU A 1 82 ? 16.364 -8.417 1.216 1.00 96.75 82 LEU A CA 1
ATOM 561 C C . LEU A 1 82 ? 16.474 -8.655 -0.297 1.00 96.75 82 LEU A C 1
ATOM 563 O O . LEU A 1 82 ? 16.825 -9.758 -0.706 1.00 96.75 82 LEU A O 1
ATOM 567 N N . ILE A 1 83 ? 16.153 -7.661 -1.130 1.00 95.06 83 ILE A N 1
ATOM 568 C CA . ILE A 1 83 ? 16.162 -7.796 -2.592 1.00 95.06 83 ILE A CA 1
ATOM 569 C C . ILE A 1 83 ? 17.390 -7.089 -3.174 1.00 95.06 83 ILE A C 1
ATOM 571 O O . ILE A 1 83 ? 17.591 -5.893 -2.968 1.00 95.06 83 ILE A O 1
ATOM 575 N N . GLU A 1 84 ? 18.207 -7.826 -3.925 1.00 92.56 84 GLU A N 1
ATOM 576 C CA . GLU A 1 84 ? 19.433 -7.293 -4.536 1.00 92.56 84 GLU A CA 1
ATOM 577 C C . GLU A 1 84 ? 19.155 -6.507 -5.823 1.00 92.56 84 GLU A C 1
ATOM 579 O O . GLU A 1 84 ? 19.727 -5.434 -6.028 1.00 92.56 84 GLU A O 1
ATOM 584 N N . ASP A 1 85 ? 18.248 -7.013 -6.666 1.00 92.31 85 ASP A N 1
ATOM 585 C CA . ASP A 1 85 ? 17.887 -6.378 -7.934 1.00 92.31 85 ASP A CA 1
ATOM 586 C C . ASP A 1 85 ? 17.224 -5.016 -7.704 1.00 92.31 85 ASP A C 1
ATOM 588 O O . ASP A 1 85 ? 16.209 -4.910 -7.015 1.00 92.31 85 ASP A O 1
ATOM 592 N N . LEU A 1 86 ? 17.798 -3.963 -8.288 1.00 87.69 86 LEU A N 1
ATOM 593 C CA . LEU A 1 86 ? 17.387 -2.588 -8.019 1.00 87.69 86 LEU A CA 1
ATOM 594 C C . LEU A 1 86 ? 15.945 -2.302 -8.459 1.00 87.69 86 LEU A C 1
ATOM 596 O O . LEU A 1 86 ? 15.211 -1.646 -7.717 1.00 87.69 86 LEU A O 1
ATOM 600 N N . GLU A 1 87 ? 15.543 -2.761 -9.647 1.00 87.44 87 GLU A N 1
ATOM 601 C CA . GLU A 1 87 ? 14.226 -2.441 -10.204 1.00 87.44 87 GLU A CA 1
ATOM 602 C C . GLU A 1 87 ? 13.116 -3.183 -9.447 1.00 87.44 87 GLU A C 1
ATOM 604 O O . GLU A 1 87 ? 12.112 -2.580 -9.052 1.00 87.44 87 GLU A O 1
ATOM 609 N N . LEU A 1 88 ? 13.325 -4.471 -9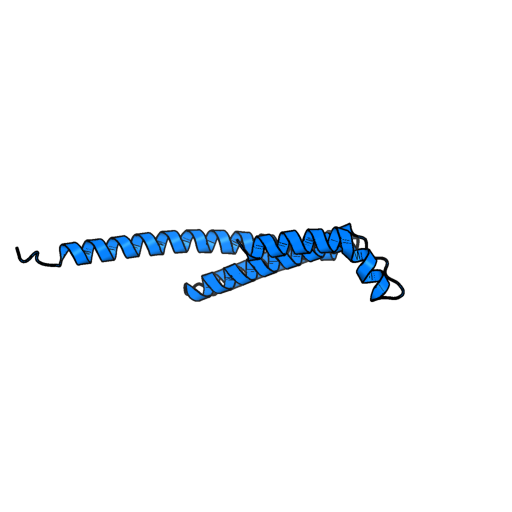.159 1.00 92.44 88 LEU A N 1
ATOM 610 C CA . LEU A 1 88 ? 12.395 -5.286 -8.377 1.00 92.44 88 LEU A CA 1
ATOM 611 C C . LEU A 1 88 ? 12.320 -4.833 -6.921 1.00 92.44 88 LEU A C 1
ATOM 613 O O . LEU A 1 88 ? 11.231 -4.810 -6.342 1.00 92.44 88 LEU A O 1
ATOM 617 N N . ARG A 1 89 ? 13.452 -4.439 -6.329 1.00 95.12 89 ARG A N 1
ATOM 618 C CA . ARG A 1 89 ? 13.536 -3.983 -4.938 1.00 95.12 89 ARG A CA 1
ATOM 619 C C . ARG A 1 89 ? 12.555 -2.853 -4.650 1.00 95.12 89 ARG A C 1
ATOM 621 O O . ARG A 1 89 ? 11.839 -2.893 -3.649 1.00 95.12 89 ARG A O 1
ATOM 628 N N . VAL A 1 90 ? 12.525 -1.842 -5.517 1.00 94.31 90 VAL A N 1
ATOM 629 C CA . VAL A 1 90 ? 11.667 -0.667 -5.325 1.00 94.31 90 VAL A CA 1
ATOM 630 C C . VAL A 1 90 ? 10.198 -1.030 -5.522 1.00 94.31 90 VAL A C 1
ATOM 632 O O . VAL A 1 90 ? 9.363 -0.668 -4.691 1.00 94.31 90 VAL A O 1
ATOM 635 N N . GLY A 1 91 ? 9.888 -1.789 -6.578 1.00 94.88 91 GLY A N 1
ATOM 636 C CA . GLY A 1 91 ? 8.525 -2.235 -6.865 1.00 94.88 91 GLY A CA 1
ATOM 637 C C . GLY A 1 91 ? 7.931 -3.082 -5.741 1.00 94.88 91 GLY A C 1
ATOM 638 O O . GLY A 1 91 ? 6.846 -2.781 -5.241 1.00 94.88 91 GLY A O 1
ATOM 639 N N . LEU A 1 92 ? 8.660 -4.103 -5.289 1.00 96.88 9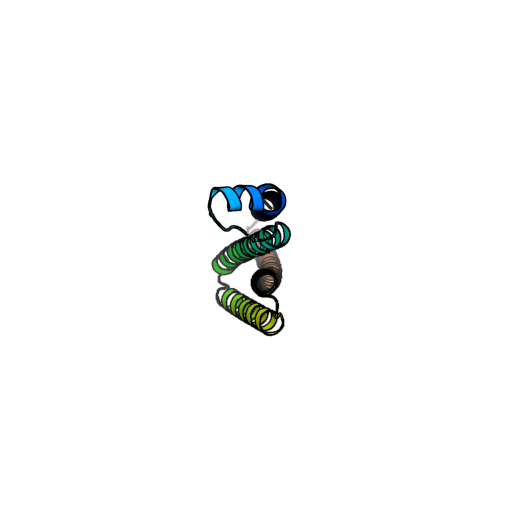2 LEU A N 1
ATOM 640 C CA . LEU A 1 92 ? 8.214 -4.981 -4.209 1.00 96.88 92 LEU A CA 1
ATOM 641 C C . LEU A 1 92 ? 8.133 -4.248 -2.871 1.00 96.88 92 LEU A C 1
ATOM 643 O O . LEU A 1 92 ? 7.147 -4.417 -2.157 1.00 96.88 92 LEU A O 1
ATOM 647 N N . GLY A 1 93 ? 9.113 -3.400 -2.544 1.00 97.44 93 GLY A N 1
ATOM 648 C CA . GLY A 1 93 ? 9.077 -2.597 -1.320 1.00 97.44 93 GLY A CA 1
ATOM 649 C C . GLY A 1 93 ? 7.817 -1.733 -1.237 1.00 97.44 93 GLY A C 1
ATOM 650 O O . GLY A 1 93 ? 7.122 -1.744 -0.217 1.00 97.44 93 GLY A O 1
ATOM 651 N N . LEU A 1 94 ? 7.468 -1.061 -2.340 1.00 97.00 94 LEU A N 1
ATOM 652 C CA . LEU A 1 94 ? 6.254 -0.253 -2.432 1.00 97.00 94 LEU A CA 1
ATOM 653 C C . LEU A 1 94 ? 4.988 -1.102 -2.263 1.00 97.00 94 LEU A C 1
ATOM 655 O O . LEU A 1 94 ? 4.134 -0.765 -1.443 1.00 97.00 94 LEU A O 1
ATOM 659 N N . VAL A 1 95 ? 4.868 -2.205 -3.009 1.00 98.06 95 VAL A N 1
ATOM 660 C CA . VAL A 1 95 ? 3.683 -3.079 -2.970 1.00 98.06 95 VAL A CA 1
ATOM 661 C C . VAL A 1 95 ? 3.486 -3.682 -1.584 1.00 98.06 95 VAL A C 1
ATOM 663 O O . VAL A 1 95 ? 2.392 -3.591 -1.031 1.00 98.06 95 VAL A O 1
ATOM 666 N N . ILE A 1 96 ? 4.532 -4.269 -0.998 1.00 98.44 96 ILE A N 1
ATOM 667 C CA . ILE A 1 96 ? 4.451 -4.942 0.301 1.00 98.44 96 ILE A CA 1
ATOM 668 C C . ILE A 1 96 ? 4.164 -3.933 1.416 1.00 98.44 96 ILE A C 1
ATOM 670 O O . ILE A 1 96 ? 3.253 -4.150 2.217 1.00 98.44 96 ILE A O 1
ATOM 674 N N . GLY A 1 97 ? 4.870 -2.800 1.448 1.00 98.44 97 GLY A N 1
ATOM 675 C CA . GLY A 1 97 ? 4.638 -1.768 2.460 1.00 98.44 97 GLY A CA 1
ATOM 676 C C . GLY A 1 97 ? 3.231 -1.166 2.391 1.00 98.44 97 GLY A C 1
ATOM 677 O O . GLY A 1 97 ? 2.559 -0.996 3.418 1.00 98.44 97 GLY A O 1
ATOM 678 N N . ALA A 1 98 ? 2.744 -0.900 1.176 1.00 98.25 98 ALA A N 1
ATOM 679 C CA . ALA A 1 98 ? 1.388 -0.415 0.959 1.00 98.25 98 ALA A CA 1
ATOM 680 C C . ALA A 1 98 ? 0.334 -1.477 1.314 1.00 98.25 98 ALA A C 1
ATOM 682 O O . ALA A 1 98 ? -0.678 -1.146 1.935 1.00 98.25 98 ALA A O 1
ATOM 683 N N . ALA A 1 99 ? 0.567 -2.750 0.982 1.00 98.38 99 ALA A N 1
ATOM 684 C CA . ALA A 1 99 ? -0.345 -3.847 1.297 1.00 98.38 99 ALA A CA 1
ATOM 685 C C . ALA A 1 99 ? -0.477 -4.063 2.809 1.00 98.38 99 ALA A C 1
ATOM 687 O O . ALA A 1 99 ? -1.596 -4.151 3.312 1.00 98.38 99 ALA A O 1
ATOM 688 N N . VAL A 1 100 ? 0.637 -4.065 3.549 1.00 98.62 100 VAL A N 1
ATOM 689 C CA . VAL A 1 100 ? 0.630 -4.180 5.018 1.00 98.62 100 VAL A CA 1
ATOM 690 C C . VAL A 1 100 ? -0.175 -3.043 5.650 1.00 98.62 100 VAL A C 1
ATOM 692 O O . VAL A 1 100 ? -1.066 -3.301 6.464 1.00 98.62 100 VAL A O 1
ATOM 695 N N . SER A 1 101 ? 0.070 -1.799 5.224 1.00 98.50 101 SER A N 1
ATOM 696 C CA . SER A 1 101 ? -0.712 -0.637 5.677 1.00 98.50 101 SER A CA 1
ATOM 697 C C . SER A 1 101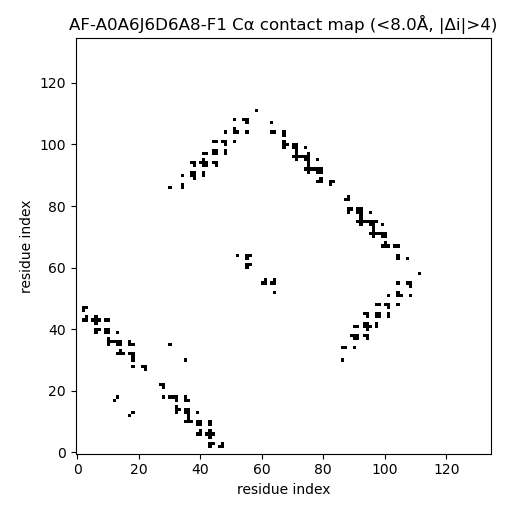 ? -2.202 -0.806 5.366 1.00 98.50 101 SER A C 1
ATOM 699 O O . SER A 1 101 ? -3.051 -0.620 6.239 1.00 98.50 101 SER A O 1
ATOM 701 N N . THR A 1 102 ? -2.520 -1.209 4.133 1.00 98.31 102 THR A N 1
ATOM 702 C CA . THR A 1 102 ? -3.894 -1.397 3.648 1.00 98.31 102 THR A CA 1
ATOM 703 C C . THR A 1 102 ? -4.641 -2.439 4.470 1.00 98.31 102 THR A C 1
ATOM 705 O O . THR A 1 102 ? -5.746 -2.167 4.931 1.00 98.31 102 THR A O 1
ATOM 708 N N . VAL A 1 103 ? -4.043 -3.612 4.693 1.00 98.25 103 VAL A N 1
ATOM 709 C CA . VAL A 1 103 ? -4.659 -4.704 5.460 1.00 98.25 103 VAL A CA 1
ATOM 710 C C . VAL A 1 103 ? -4.947 -4.255 6.888 1.00 98.25 103 VAL A C 1
ATOM 712 O O . VAL A 1 103 ? -6.064 -4.437 7.376 1.00 98.25 103 VAL A O 1
ATOM 715 N N . TRP A 1 104 ? -3.979 -3.610 7.545 1.00 97.88 104 TRP A N 1
ATOM 716 C CA . TRP A 1 104 ? -4.164 -3.133 8.913 1.00 97.88 104 TRP A CA 1
ATOM 717 C C . TRP A 1 104 ? -5.305 -2.116 9.015 1.00 97.88 104 TRP A C 1
ATOM 719 O O . TRP A 1 104 ? -6.177 -2.224 9.882 1.00 97.88 104 TRP A O 1
ATOM 729 N N . MET A 1 105 ? -5.328 -1.138 8.106 1.00 97.69 105 MET A N 1
ATOM 730 C CA . MET A 1 105 ? -6.359 -0.104 8.086 1.00 97.69 105 MET A CA 1
ATOM 731 C C . MET A 1 105 ? -7.735 -0.663 7.716 1.00 97.69 105 MET A C 1
ATOM 733 O O . MET A 1 105 ? -8.726 -0.274 8.330 1.00 97.69 105 MET A O 1
ATOM 737 N N . ALA A 1 106 ? -7.814 -1.603 6.775 1.00 96.81 106 ALA A N 1
ATOM 738 C CA . ALA A 1 106 ? -9.067 -2.240 6.380 1.00 96.81 106 ALA A CA 1
ATOM 739 C C . ALA A 1 106 ? -9.688 -3.020 7.547 1.00 96.81 106 ALA A C 1
ATOM 741 O O . ALA A 1 106 ? -10.873 -2.856 7.839 1.00 96.81 106 ALA A O 1
ATOM 742 N N . ILE A 1 107 ? -8.879 -3.805 8.271 1.00 96.88 107 ILE A N 1
ATOM 743 C CA . ILE A 1 107 ? -9.330 -4.536 9.464 1.00 96.88 107 ILE A CA 1
ATOM 744 C C . ILE A 1 107 ? -9.806 -3.559 10.544 1.00 96.88 107 ILE A C 1
ATOM 746 O O . ILE A 1 107 ? -10.867 -3.757 11.141 1.00 96.88 107 ILE A O 1
ATOM 750 N N . ALA A 1 108 ? -9.042 -2.496 10.804 1.00 95.56 108 ALA A N 1
ATOM 751 C CA . ALA A 1 108 ? -9.411 -1.490 11.793 1.00 95.56 108 ALA A CA 1
ATOM 752 C C . ALA A 1 108 ? -10.725 -0.778 11.442 1.00 95.56 108 ALA A C 1
ATOM 754 O O . ALA A 1 108 ? -11.555 -0.552 12.325 1.00 95.56 108 ALA A O 1
ATOM 755 N N . LEU A 1 109 ? -10.920 -0.450 10.164 1.00 95.31 109 LEU A N 1
ATOM 756 C CA . LEU A 1 109 ? -12.118 0.223 9.680 1.00 95.31 109 LEU A CA 1
ATOM 757 C C . LEU A 1 109 ? -13.344 -0.684 9.808 1.00 95.31 109 LEU A C 1
ATOM 759 O O . LEU A 1 109 ? -14.336 -0.265 10.399 1.00 95.31 109 LEU A O 1
ATOM 763 N N . ALA A 1 110 ? -13.249 -1.937 9.353 1.00 94.38 110 ALA A N 1
ATOM 764 C CA . ALA A 1 110 ? -14.339 -2.908 9.447 1.00 94.38 110 ALA A CA 1
ATOM 765 C C . ALA A 1 110 ? -14.784 -3.134 10.902 1.00 94.38 110 ALA A C 1
ATOM 767 O O . ALA A 1 110 ? -15.977 -3.139 11.210 1.00 94.38 110 ALA A O 1
ATOM 768 N N . ARG A 1 111 ? -13.824 -3.245 11.833 1.00 93.12 111 ARG A N 1
ATOM 769 C CA . ARG A 1 111 ? -14.124 -3.372 13.268 1.00 93.12 111 ARG A CA 1
ATOM 770 C C . ARG A 1 111 ? -14.869 -2.151 13.798 1.00 93.12 111 ARG A C 1
ATOM 772 O O . ARG A 1 111 ? -15.885 -2.317 14.466 1.00 93.12 111 ARG A O 1
ATOM 779 N N . ARG A 1 112 ? -14.411 -0.941 13.471 1.00 90.38 112 ARG A N 1
ATOM 780 C CA . ARG A 1 112 ? -15.028 0.305 13.950 1.00 90.38 112 ARG A CA 1
ATOM 781 C C . ARG A 1 112 ? -16.414 0.548 13.366 1.00 90.38 112 ARG A C 1
ATOM 783 O O . ARG A 1 112 ? -17.309 0.925 14.113 1.00 90.38 112 ARG A O 1
ATOM 790 N N . GLN A 1 113 ? -16.612 0.279 12.077 1.00 89.00 113 GLN A N 1
ATOM 791 C CA . GLN A 1 113 ? -17.931 0.373 11.446 1.00 89.00 113 GLN A CA 1
ATOM 792 C C . GLN A 1 113 ? -18.940 -0.548 12.141 1.00 89.00 113 GLN A C 1
ATOM 794 O O . GLN A 1 113 ? -20.001 -0.086 12.548 1.00 89.00 113 GLN A O 1
ATOM 799 N N . SER A 1 114 ? -18.556 -1.801 12.413 1.00 86.88 114 SER A N 1
ATOM 800 C CA . SER A 1 114 ? -19.420 -2.752 13.130 1.00 86.88 114 SER A CA 1
ATOM 801 C C . SER A 1 114 ? -19.768 -2.325 14.564 1.00 86.88 114 SER A C 1
ATOM 803 O O . SER A 1 114 ? -20.776 -2.757 15.120 1.00 86.88 114 SER A O 1
ATOM 805 N N . GLN A 1 115 ? -18.905 -1.540 15.216 1.00 85.50 115 GLN A N 1
ATOM 806 C CA . GLN A 1 115 ? -19.150 -1.024 16.566 1.00 85.50 115 GLN A CA 1
ATOM 807 C C . GLN A 1 115 ? -20.088 0.182 16.527 1.00 85.50 115 GLN A C 1
ATOM 809 O O . GLN A 1 115 ? -20.993 0.269 17.351 1.00 85.50 115 GLN A O 1
ATOM 814 N N . PHE A 1 116 ? -19.893 1.074 15.554 1.00 81.75 116 PHE A N 1
ATOM 815 C CA . PHE A 1 116 ? -20.735 2.250 15.364 1.00 81.75 116 PHE A CA 1
ATOM 816 C C . PHE A 1 116 ? -22.177 1.870 15.011 1.00 81.75 116 PHE A C 1
ATOM 818 O O . PHE A 1 116 ? -23.110 2.395 15.607 1.00 81.75 116 PHE A O 1
ATOM 825 N N . GLU A 1 117 ? -22.363 0.905 14.109 1.00 84.75 117 GLU A N 1
ATOM 826 C CA . GLU A 1 117 ? -23.688 0.414 13.713 1.00 84.75 117 GLU A CA 1
ATOM 827 C C . GLU A 1 117 ? -24.460 -0.185 14.899 1.00 84.75 117 GLU A C 1
ATOM 829 O O . GLU A 1 117 ? -25.615 0.161 15.131 1.00 84.75 117 GLU A O 1
ATOM 834 N N . ARG A 1 118 ? -23.795 -1.007 15.723 1.00 80.88 118 ARG A N 1
ATOM 835 C CA . ARG A 1 118 ? -24.397 -1.577 16.941 1.00 80.88 118 ARG A CA 1
ATOM 836 C C . ARG A 1 118 ? -24.790 -0.513 17.964 1.00 80.88 118 ARG A C 1
ATOM 838 O O . ARG A 1 118 ? -25.870 -0.604 18.539 1.00 80.88 118 ARG A O 1
ATOM 845 N N . ALA A 1 119 ? -23.932 0.483 18.185 1.00 83.25 119 ALA A N 1
ATOM 846 C CA . ALA A 1 119 ? -24.227 1.579 19.106 1.00 83.25 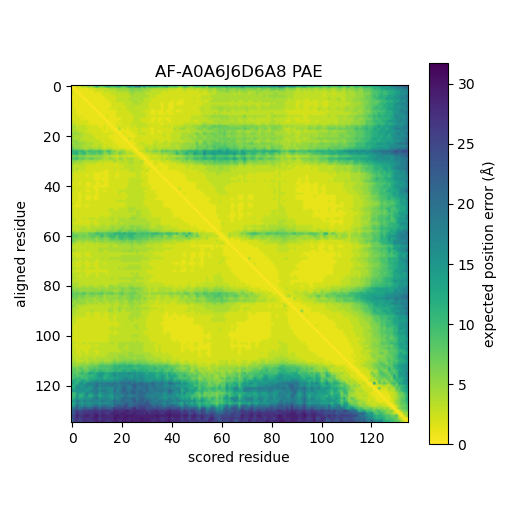119 ALA A CA 1
ATOM 847 C C . ALA A 1 119 ? -25.396 2.446 18.608 1.00 83.25 119 ALA A C 1
ATOM 849 O O . ALA A 1 119 ? -26.256 2.821 19.399 1.00 83.25 119 ALA A O 1
ATOM 850 N N . GLY A 1 120 ? -25.460 2.713 17.299 1.00 83.44 120 GLY A N 1
ATOM 851 C CA . GLY A 1 120 ? -26.555 3.463 16.684 1.00 83.44 120 GLY A CA 1
ATOM 852 C C . GLY A 1 120 ? -27.903 2.752 16.798 1.00 83.44 120 GLY A C 1
ATOM 853 O O . GLY A 1 120 ? -28.887 3.382 17.166 1.00 83.44 120 GLY A O 1
ATOM 854 N N . ILE A 1 121 ? -27.949 1.436 16.557 1.00 80.50 121 ILE A N 1
ATOM 855 C CA . ILE A 1 121 ? -29.180 0.645 16.723 1.00 80.50 121 ILE A CA 1
ATOM 856 C C . ILE A 1 121 ? -29.650 0.671 18.181 1.00 80.50 121 ILE A C 1
ATOM 858 O O . ILE A 1 121 ? -30.834 0.879 18.423 1.00 80.50 121 ILE A O 1
ATOM 862 N N . GLY A 1 122 ? -28.738 0.510 19.146 1.00 81.75 122 GLY A N 1
ATOM 863 C CA . GLY A 1 122 ? -29.083 0.590 20.569 1.00 81.75 122 GLY A CA 1
ATOM 864 C C . GLY A 1 122 ? -29.700 1.938 20.945 1.00 81.75 122 GLY A C 1
ATOM 865 O O . GLY A 1 122 ? -30.767 1.972 21.547 1.00 81.75 122 GLY A O 1
ATOM 866 N N . ALA A 1 123 ? -29.085 3.039 20.505 1.00 82.88 123 ALA A N 1
ATOM 867 C CA . ALA A 1 123 ? -29.595 4.384 20.765 1.00 82.88 123 ALA A CA 1
ATOM 868 C C . ALA A 1 123 ? -30.971 4.642 20.122 1.00 82.88 123 ALA A C 1
ATOM 870 O O . ALA A 1 123 ? -31.803 5.325 20.711 1.00 82.88 123 ALA A O 1
ATOM 871 N N . LEU A 1 124 ? -31.233 4.094 18.929 1.00 81.56 124 LEU A N 1
ATOM 872 C CA . LEU A 1 124 ? -32.543 4.202 18.278 1.00 81.56 124 LEU A CA 1
ATOM 873 C C . LEU A 1 124 ? -33.620 3.385 18.997 1.00 81.56 124 LEU A C 1
ATOM 875 O O . LEU A 1 124 ? -34.738 3.863 19.146 1.00 81.56 124 LEU A O 1
ATOM 879 N N . VAL A 1 125 ? -33.292 2.170 19.445 1.00 84.88 125 VAL A N 1
ATOM 880 C CA . VAL A 1 125 ? -34.218 1.334 20.224 1.00 84.88 125 VAL A CA 1
ATOM 881 C C . VAL A 1 125 ? -34.573 2.023 21.538 1.00 84.88 125 VAL A C 1
ATOM 883 O O . VAL A 1 125 ? -35.749 2.126 21.863 1.00 84.88 125 VAL A O 1
ATOM 886 N N . GLU A 1 126 ? -33.577 2.560 22.242 1.00 84.25 126 GLU A N 1
ATOM 887 C CA . GLU A 1 126 ? -33.793 3.290 23.491 1.00 84.25 126 GLU A CA 1
ATOM 888 C C . GLU A 1 126 ? -34.636 4.554 23.271 1.00 84.25 126 GLU A C 1
ATOM 890 O O . GLU A 1 126 ? -35.535 4.832 24.058 1.00 84.25 126 GLU A O 1
ATOM 895 N N . ALA A 1 127 ? -34.424 5.284 22.171 1.00 85.06 127 ALA A N 1
ATOM 896 C CA . ALA A 1 127 ? -35.258 6.432 21.820 1.00 85.06 127 ALA A CA 1
ATOM 897 C C . ALA A 1 127 ? -36.724 6.044 21.544 1.00 85.06 127 ALA A C 1
ATOM 899 O O . ALA A 1 127 ? -37.623 6.739 22.006 1.00 85.06 127 ALA A O 1
ATOM 900 N N . ILE A 1 128 ? -36.971 4.928 20.846 1.00 80.94 128 ILE A N 1
ATOM 901 C CA . ILE A 1 128 ? -38.330 4.411 20.593 1.00 80.94 128 ILE A CA 1
ATOM 902 C C . ILE A 1 128 ? -38.998 3.957 21.897 1.00 80.94 128 ILE A C 1
ATOM 904 O O . ILE A 1 128 ? -40.194 4.155 22.077 1.00 80.94 128 ILE A O 1
ATOM 908 N N . GLU A 1 129 ? -38.239 3.358 22.815 1.00 82.38 129 GLU A N 1
ATOM 909 C CA . GLU A 1 129 ? -38.756 2.878 24.102 1.00 82.38 129 GLU A CA 1
ATOM 910 C C . GLU A 1 129 ? -39.146 4.027 25.050 1.00 82.38 129 GLU A C 1
ATOM 912 O O . GLU A 1 129 ? -40.029 3.863 25.890 1.00 82.38 129 GLU A O 1
ATOM 917 N N . HIS A 1 130 ? -38.527 5.201 24.890 1.00 75.81 130 HIS A N 1
ATOM 918 C CA . HIS A 1 130 ? -38.800 6.393 25.696 1.00 75.81 130 HIS A CA 1
ATOM 919 C C . HIS A 1 130 ? -39.775 7.388 25.044 1.00 75.81 130 HIS A C 1
ATOM 921 O O . HIS A 1 130 ? -40.144 8.364 25.702 1.00 75.81 130 HIS A O 1
ATOM 927 N N . GLU A 1 131 ? -40.225 7.171 23.803 1.00 70.88 131 GLU A N 1
ATOM 928 C CA . GLU A 1 131 ? -41.369 7.910 23.260 1.00 70.88 131 GLU A CA 1
ATOM 929 C C . GLU A 1 131 ? -42.669 7.322 23.840 1.00 70.88 131 GLU A C 1
ATOM 931 O O . GLU A 1 131 ? -43.012 6.172 23.547 1.00 70.88 131 GLU A O 1
ATOM 936 N N . PRO A 1 132 ? -43.424 8.068 24.673 1.00 60.19 132 PRO A N 1
ATOM 937 C CA . PRO A 1 132 ? -44.738 7.619 25.096 1.00 60.19 132 PRO A CA 1
ATOM 938 C C . PRO A 1 132 ? -45.618 7.582 23.849 1.00 60.19 132 PRO A C 1
ATOM 940 O O . PRO A 1 132 ? -45.850 8.613 23.219 1.00 60.19 132 PRO A O 1
ATOM 943 N N . ILE A 1 133 ? -46.084 6.393 23.467 1.00 63.62 133 ILE A N 1
ATOM 944 C CA . ILE A 1 133 ? -47.028 6.262 22.362 1.00 63.62 133 ILE A CA 1
ATOM 945 C C . ILE A 1 133 ? -48.341 6.902 22.828 1.00 63.62 133 ILE A C 1
ATOM 947 O O . ILE A 1 133 ? -49.135 6.275 23.528 1.00 63.62 133 ILE A O 1
ATOM 951 N N . GLU A 1 134 ? -48.532 8.178 22.495 1.00 61.47 134 GLU A N 1
ATOM 952 C CA . GLU A 1 134 ? -49.825 8.850 22.568 1.00 61.47 134 GLU A CA 1
ATOM 953 C C . GLU A 1 134 ? -50.729 8.203 21.507 1.00 61.47 134 GLU A C 1
ATOM 955 O O . GLU A 1 134 ? -50.726 8.597 20.340 1.00 61.47 134 GLU A O 1
ATOM 960 N N . ILE A 1 135 ? -51.439 7.142 21.902 1.00 56.94 135 ILE A N 1
ATOM 961 C CA . ILE A 1 135 ? -52.584 6.582 21.167 1.00 56.94 135 ILE A CA 1
ATOM 962 C C . ILE A 1 135 ? -53.875 7.042 21.834 1.00 56.94 135 ILE A C 1
ATOM 964 O O . ILE A 1 135 ? -53.936 6.976 23.084 1.00 56.94 135 ILE A O 1
#

Organism: NCBI:txid449393

Sequence (135 aa):
MLVVAIAVLGTIGAFLLGPTVGKILFNDFTMSAGNLALLSAGSGVFIIALTLAQALMALAAPRTVAFAWGAGLAACVATMALIEDLELRVGLGLVIGAAVSTVWMAIALARRQSQFERAGIGALVEAIEHEPIEI

Mean predicted aligned error: 6.02 Å

Foldseek 3Di:
DVLLVVLVVQLVCLLPCVQVVQVVVDVDRDDHSNLSSLQSNLVSLLVLLVVLCVLCVVVVNNVLLVVLLVQLQVQLVVQLVPDPDPSVNNSVSSNSSSNSSNVSSVVVNVVSVVVVVVVVVVVVVVVVVPPDPPD

pLDDT: mean 92.27, std 7.91, range [56.94, 98.62]

Nearest PDB structures (foldseek):
  7p3r-assembly1_D  TM=4.194E-01  e=1.905E+00  Vibrio cholerae O1 biovar El Tor str. N16961
  6grj-assembly1_I  TM=2.777E-01  e=4.467E+00  Aeromonas hydrophila

Solvent-accessible surface area (backbone atoms only — not comparable to full-atom values): 6792 Å² total; per-residue (Å²): 110,69,64,58,52,50,20,52,52,45,16,53,45,21,38,75,43,34,46,63,54,38,51,72,77,33,95,83,60,77,70,50,34,65,52,41,18,38,38,34,38,14,50,27,39,36,52,49,27,51,54,42,40,54,55,32,43,73,67,75,34,55,69,61,45,54,50,23,49,51,54,6,50,52,44,17,52,52,42,37,76,74,37,84,54,69,66,60,18,54,24,50,13,42,31,50,11,20,45,50,19,27,53,49,40,51,55,53,44,56,55,49,52,60,50,50,53,54,52,50,52,50,54,50,52,53,53,59,73,68,50,80,82,87,121